Protein AF-A0A6N9U2B7-F1 (afdb_monomer)

Organism: Streptomyces halstedii (NCBI:txid1944)

Secondary structure (DSSP, 8-state):
-GGGTT-TT--HHHHHHHHTSHHHHHHHHHHHHHTT---HHHHH---S-SS--PPEE-TTS-EEPPSSEEEEEETTEEEEEESS--HHHHHHHHHTTSTT-SPPP-PPPHHHHHHHHSEEEHHHHHHHHTTPPPTTPEEEEETTEEEEE-HHHHTT-TTTSPPPPPP-

Foldseek 3Di:
DVVCPPPPPDDVVVVVDCCPDPVVVVVVVVVVVVQQDDDPVLCVWDDDDPFRQRW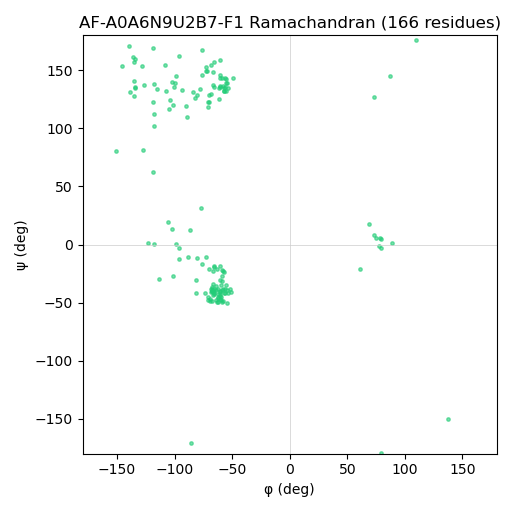DQDPVRTTGTDPPKDWDQDPVGIDIDGDDDPPVSVVVRCCVRPNPPDDDQDADDQQVVCVVPQKAFQVRCCRRHVVDHDPPWDWDADPVGIMTGDPVCLVRPCSNDPPDDDDD

Mean predicted aligned error: 6.33 Å

Nearest PDB structures (foldseek):
  6ghb-assembly2_D  TM=8.180E-01  e=8.118E-03  Geobacillus kaustophilus HTA426
  6gho-assembly1_B  TM=8.066E-01  e=1.108E-02  Geobacillus kaustophilus HTA426
  5l6m-assembly2_L-2  TM=2.138E-01  e=5.987E+00  Caulobacter vibrioides CB15

Structure (mmCIF, N/CA/C/O backbone):
data_AF-A0A6N9U2B7-F1
#
_entry.id   AF-A0A6N9U2B7-F1
#
loop_
_atom_site.group_PDB
_atom_site.id
_atom_site.type_symbol
_atom_site.label_atom_id
_atom_site.label_alt_id
_atom_site.label_comp_id
_atom_site.label_asym_id
_atom_site.label_entity_id
_atom_site.label_seq_id
_atom_site.pdbx_PDB_ins_code
_atom_site.Cartn_x
_atom_site.Cartn_y
_atom_site.Cartn_z
_atom_site.occupancy
_atom_site.B_iso_or_equiv
_atom_site.auth_seq_id
_atom_site.auth_comp_id
_atom_site.auth_asym_id
_atom_site.auth_atom_id
_atom_site.pdbx_PDB_model_num
ATOM 1 N N . LEU A 1 1 ? -8.488 11.926 -19.814 1.00 81.12 1 LEU A N 1
ATOM 2 C CA . LEU A 1 1 ? -8.029 10.537 -20.072 1.00 81.12 1 LEU A CA 1
ATOM 3 C C . LEU A 1 1 ? -6.717 10.435 -20.861 1.00 81.12 1 LEU A C 1
ATOM 5 O O . LEU A 1 1 ? -6.237 9.327 -21.038 1.00 81.12 1 LEU A O 1
ATOM 9 N N . ALA A 1 2 ? -6.094 11.540 -21.303 1.00 81.19 2 ALA A N 1
ATOM 10 C CA . ALA A 1 2 ? -4.841 11.478 -22.070 1.00 81.19 2 ALA A CA 1
ATOM 11 C C . ALA A 1 2 ? -3.713 10.717 -21.343 1.00 81.19 2 ALA A C 1
ATOM 13 O O . ALA A 1 2 ? -3.023 9.926 -21.970 1.00 81.19 2 ALA A O 1
ATOM 14 N N . ALA A 1 3 ? -3.605 10.878 -20.019 1.00 80.75 3 ALA A N 1
ATOM 15 C CA . ALA A 1 3 ? -2.625 10.175 -19.186 1.00 80.75 3 ALA A CA 1
ATOM 16 C C . ALA A 1 3 ? -2.829 8.648 -19.097 1.00 80.75 3 ALA A C 1
ATOM 18 O O . ALA A 1 3 ? -1.910 7.940 -18.715 1.00 80.75 3 ALA A O 1
ATOM 19 N N . ALA A 1 4 ? -4.018 8.141 -19.437 1.00 84.19 4 ALA A N 1
ATOM 20 C CA . ALA A 1 4 ? -4.341 6.712 -19.414 1.00 84.19 4 ALA A CA 1
ATOM 21 C C . ALA A 1 4 ? -4.177 6.044 -20.793 1.00 84.19 4 ALA A C 1
ATOM 23 O O . ALA A 1 4 ? -4.413 4.847 -20.943 1.00 84.19 4 ALA A O 1
ATOM 24 N N . ARG A 1 5 ? -3.829 6.815 -21.830 1.00 81.88 5 ARG A N 1
ATOM 25 C CA . ARG A 1 5 ? -3.706 6.299 -23.194 1.00 81.88 5 ARG A CA 1
ATOM 26 C C . ARG A 1 5 ? -2.510 5.352 -23.286 1.00 81.88 5 ARG A C 1
ATOM 28 O O . ARG A 1 5 ? -1.407 5.726 -22.913 1.00 81.88 5 ARG A O 1
ATOM 35 N N . GLY A 1 6 ? -2.735 4.163 -23.845 1.00 77.69 6 GLY A N 1
ATOM 36 C CA . GLY A 1 6 ? -1.677 3.177 -24.081 1.00 77.69 6 GLY A CA 1
ATOM 37 C C . GLY A 1 6 ? -1.249 2.394 -22.840 1.00 77.69 6 GLY A C 1
ATOM 38 O O . GLY A 1 6 ? -0.321 1.603 -22.944 1.00 77.69 6 GLY A O 1
ATOM 39 N N . VAL A 1 7 ? -1.920 2.578 -21.697 1.00 83.06 7 VAL A N 1
ATOM 40 C CA . VAL A 1 7 ? -1.682 1.769 -20.496 1.00 83.06 7 VAL A CA 1
ATOM 41 C C . VAL A 1 7 ? -2.232 0.355 -20.735 1.00 83.06 7 VAL A C 1
ATOM 43 O O . VAL A 1 7 ? -3.440 0.216 -20.958 1.00 83.06 7 VAL A O 1
ATOM 46 N N . PRO A 1 8 ? -1.390 -0.696 -20.704 1.00 79.81 8 PRO A N 1
ATOM 47 C CA . PRO A 1 8 ? -1.845 -2.066 -20.913 1.00 79.81 8 PRO A CA 1
ATOM 48 C C . PRO A 1 8 ? -2.947 -2.468 -19.923 1.00 79.81 8 PRO A C 1
ATOM 50 O O . PRO A 1 8 ? -2.870 -2.181 -18.732 1.00 79.81 8 PRO A O 1
ATOM 53 N N . GLY A 1 9 ? -3.993 -3.131 -20.423 1.00 85.69 9 GLY A N 1
ATOM 54 C CA . GLY A 1 9 ? -5.105 -3.630 -19.602 1.00 85.69 9 GLY A CA 1
ATOM 55 C C . GLY A 1 9 ? -6.133 -2.581 -19.158 1.00 85.69 9 GLY A C 1
ATOM 56 O O . GLY A 1 9 ? -7.122 -2.946 -18.523 1.00 85.69 9 GLY A O 1
ATOM 57 N N . LEU A 1 10 ? -5.952 -1.304 -19.507 1.00 91.00 10 LEU A N 1
ATOM 58 C CA . LEU A 1 10 ? -6.875 -0.226 -19.154 1.00 91.00 10 LEU A CA 1
ATOM 59 C C . LEU A 1 10 ? -7.732 0.183 -20.361 1.00 91.00 10 LEU A C 1
ATOM 61 O O . LEU A 1 10 ? -7.199 0.571 -21.397 1.00 91.00 10 LEU A O 1
ATOM 65 N N . ASP A 1 11 ? -9.060 0.141 -20.219 1.00 92.75 11 ASP A N 1
ATOM 66 C CA . ASP A 1 11 ? -10.011 0.678 -21.204 1.00 92.75 11 ASP A CA 1
ATOM 67 C C . ASP A 1 11 ? -10.288 2.161 -20.889 1.00 92.75 11 ASP A C 1
ATOM 69 O O . ASP A 1 11 ? -10.945 2.455 -19.883 1.00 92.75 11 ASP A O 1
ATOM 73 N N . PRO A 1 12 ? -9.820 3.121 -21.714 1.00 90.44 12 PRO A N 1
ATOM 74 C CA . PRO A 1 12 ? -9.997 4.539 -21.421 1.00 90.44 12 PRO A CA 1
ATOM 75 C C . PRO A 1 12 ? -11.459 4.988 -21.466 1.00 90.44 12 PRO A C 1
ATOM 77 O O . PRO A 1 12 ? -11.838 5.871 -20.698 1.00 90.44 12 PRO A O 1
ATOM 80 N N . ALA A 1 13 ? -12.277 4.412 -22.352 1.00 90.62 13 ALA A N 1
ATOM 81 C CA . ALA A 1 13 ? -13.682 4.788 -22.476 1.00 90.62 13 ALA A CA 1
ATOM 82 C C . ALA A 1 13 ? -14.451 4.340 -21.233 1.00 90.62 13 ALA A C 1
ATOM 84 O O . ALA A 1 13 ? -15.151 5.147 -20.613 1.00 90.62 13 ALA A O 1
ATOM 85 N N . ARG A 1 14 ? -14.235 3.089 -20.814 1.00 94.06 14 ARG A N 1
ATOM 86 C CA . ARG A 1 14 ? -14.798 2.568 -19.569 1.00 94.06 14 ARG A CA 1
ATOM 87 C C . ARG A 1 14 ? -14.292 3.332 -18.352 1.00 94.06 14 ARG A C 1
ATOM 89 O O . ARG A 1 14 ? -15.102 3.731 -17.528 1.00 94.06 14 ARG A O 1
ATOM 96 N N . LEU A 1 15 ? -12.990 3.612 -18.263 1.00 94.50 15 LEU A N 1
ATOM 97 C CA . LEU A 1 15 ? -12.426 4.409 -17.171 1.00 94.50 15 LEU A CA 1
ATOM 98 C C . LEU A 1 15 ? -13.099 5.783 -17.069 1.00 94.50 15 LEU A C 1
ATOM 100 O O . LEU A 1 15 ? -13.390 6.245 -15.970 1.00 94.50 15 LEU A O 1
ATOM 104 N N . GLY A 1 16 ? -13.350 6.437 -18.207 1.00 92.94 16 GLY A N 1
ATOM 105 C CA . GLY A 1 16 ? -14.065 7.711 -18.256 1.00 92.94 16 GLY A CA 1
ATOM 106 C C . GLY A 1 16 ? -15.496 7.616 -17.742 1.00 92.94 16 GLY A C 1
ATOM 107 O O . GLY A 1 16 ? -15.911 8.459 -16.948 1.00 92.94 16 GLY A O 1
ATOM 108 N N . ALA A 1 17 ? -16.230 6.593 -18.180 1.00 94.81 17 ALA A N 1
ATOM 109 C CA . ALA A 1 17 ? -17.600 6.350 -17.741 1.00 94.81 17 ALA A CA 1
ATOM 110 C C . ALA A 1 17 ? -17.663 6.027 -16.239 1.00 94.81 17 ALA A C 1
ATOM 112 O O . ALA A 1 17 ? -18.441 6.638 -15.505 1.00 94.81 17 ALA A O 1
ATOM 113 N N . ASP A 1 18 ? -16.796 5.126 -15.774 1.00 96.12 18 ASP A N 1
ATOM 114 C CA . ASP A 1 18 ? -16.748 4.676 -14.385 1.00 96.12 18 ASP A CA 1
ATOM 115 C C . ASP A 1 18 ? -16.331 5.824 -13.453 1.00 96.12 18 ASP A C 1
ATOM 117 O O . ASP A 1 18 ? -16.962 6.026 -12.419 1.00 96.12 18 ASP A O 1
ATOM 121 N N . ALA A 1 19 ? -15.352 6.655 -13.836 1.00 94.50 19 ALA A N 1
ATOM 122 C CA . ALA A 1 19 ? -14.862 7.765 -13.009 1.00 94.50 19 ALA A CA 1
ATOM 123 C C . ALA A 1 19 ? -15.943 8.796 -12.636 1.00 94.50 19 ALA A C 1
ATOM 125 O O . ALA A 1 19 ? -15.868 9.403 -11.567 1.00 94.50 19 ALA A O 1
ATOM 126 N N . ALA A 1 20 ? -16.936 9.001 -13.505 1.00 93.00 20 ALA A N 1
ATOM 127 C CA . ALA A 1 20 ? -18.069 9.894 -13.259 1.00 93.00 20 ALA A CA 1
ATOM 128 C C . ALA A 1 20 ? -19.332 9.152 -12.788 1.00 93.00 20 ALA A C 1
ATOM 130 O O . ALA A 1 20 ? -20.373 9.779 -12.577 1.00 93.00 20 ALA A O 1
ATOM 131 N N . SER A 1 21 ? -19.265 7.827 -12.643 1.00 97.88 21 SER A N 1
ATOM 132 C CA . SER A 1 21 ? -20.424 7.014 -12.302 1.00 97.88 21 SER A CA 1
ATOM 133 C C . SER A 1 21 ? -20.933 7.320 -10.886 1.00 97.88 21 SER A C 1
ATOM 135 O O . SER A 1 21 ? -20.137 7.619 -9.986 1.00 97.88 21 SER A O 1
ATOM 137 N N . PRO A 1 22 ? -22.251 7.193 -10.637 1.00 98.25 22 PRO A N 1
ATOM 138 C CA . PRO A 1 22 ? -22.804 7.341 -9.294 1.00 98.25 22 PRO A CA 1
ATOM 139 C C . PRO A 1 22 ? -22.114 6.437 -8.264 1.00 98.25 22 PRO A 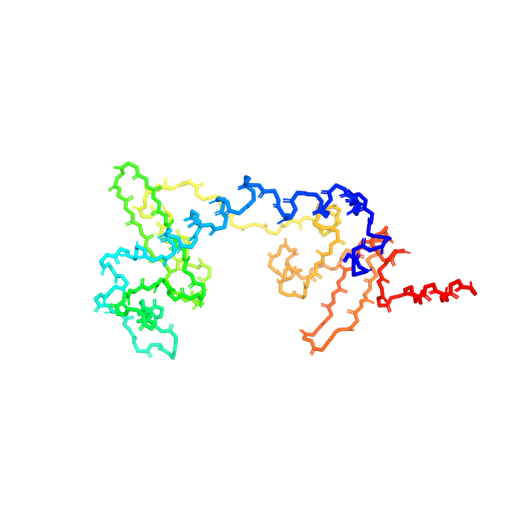C 1
ATOM 141 O O . PRO A 1 22 ? -21.764 6.909 -7.188 1.00 98.25 22 PRO A O 1
ATOM 144 N N . GLY A 1 23 ? -21.825 5.180 -8.625 1.00 97.94 23 GLY A N 1
ATOM 145 C CA . GLY A 1 23 ? -21.168 4.219 -7.734 1.00 97.94 23 GLY A CA 1
ATOM 146 C C . GLY A 1 23 ? -19.761 4.647 -7.311 1.00 97.94 23 GLY A C 1
ATOM 147 O O . GLY A 1 23 ? -19.425 4.568 -6.131 1.00 97.94 23 GLY A O 1
ATOM 148 N N . THR A 1 24 ? -18.952 5.171 -8.236 1.00 98.12 24 THR A N 1
ATOM 149 C CA . THR A 1 24 ? -17.623 5.709 -7.904 1.00 98.12 24 THR A CA 1
ATOM 150 C C . THR A 1 24 ? -17.724 6.945 -7.016 1.00 98.12 24 THR A C 1
ATOM 152 O O . THR A 1 24 ? -16.987 7.059 -6.036 1.00 98.12 24 THR A O 1
ATOM 155 N N . LEU A 1 25 ? -18.657 7.856 -7.305 1.00 98.06 25 LEU A N 1
ATOM 156 C CA . LEU A 1 25 ? -18.873 9.044 -6.475 1.00 98.06 25 LEU A CA 1
ATOM 157 C C . LEU A 1 25 ? -19.344 8.679 -5.062 1.00 98.06 25 LEU A C 1
ATOM 159 O O . LEU A 1 25 ? -18.897 9.290 -4.090 1.00 98.06 25 LEU A O 1
ATOM 163 N N . ASP A 1 26 ? -20.209 7.677 -4.934 1.00 98.44 26 ASP A N 1
ATOM 164 C CA . ASP A 1 26 ? -20.675 7.168 -3.645 1.00 98.44 26 ASP A CA 1
ATOM 165 C C . ASP A 1 26 ? -19.554 6.475 -2.867 1.00 98.44 26 ASP A C 1
ATOM 167 O O . ASP A 1 26 ? -19.409 6.734 -1.672 1.00 98.44 26 ASP A O 1
ATOM 171 N N . GLY A 1 27 ? -18.695 5.703 -3.539 1.00 98.38 27 GLY A N 1
ATOM 172 C CA . GLY A 1 27 ? -17.481 5.138 -2.942 1.00 98.38 27 GLY A CA 1
ATOM 173 C C . GLY A 1 27 ? -16.555 6.221 -2.382 1.00 98.38 27 GLY A C 1
ATOM 174 O O . GLY A 1 27 ? -16.193 6.187 -1.208 1.00 98.38 27 GLY A O 1
ATOM 175 N N . VAL A 1 28 ? -16.271 7.267 -3.165 1.00 98.19 28 VAL A N 1
ATOM 176 C CA . VAL A 1 28 ? -15.457 8.408 -2.705 1.00 98.19 28 VAL A CA 1
ATOM 177 C C . VAL A 1 28 ? -16.100 9.113 -1.505 1.00 98.19 28 VAL A C 1
ATOM 179 O O . VAL A 1 28 ? -15.405 9.517 -0.570 1.00 98.19 28 VAL A O 1
ATOM 182 N N . ARG A 1 29 ? -17.430 9.275 -1.494 1.00 97.94 29 ARG A N 1
ATOM 183 C CA . ARG A 1 29 ? -18.154 9.854 -0.348 1.00 97.94 29 ARG A CA 1
ATOM 184 C C . ARG A 1 29 ? -18.064 8.958 0.887 1.00 97.94 29 ARG A C 1
ATOM 186 O O . ARG A 1 29 ? -17.888 9.490 1.985 1.00 97.94 29 ARG A O 1
ATOM 193 N N . ALA A 1 30 ? -18.160 7.641 0.719 1.00 98.38 30 ALA A N 1
ATOM 194 C CA . ALA A 1 30 ? -18.034 6.669 1.798 1.00 98.38 30 ALA A CA 1
ATOM 195 C C . ALA A 1 30 ? -16.630 6.707 2.421 1.00 98.38 30 ALA A C 1
ATOM 197 O O . ALA A 1 30 ? -16.523 6.907 3.634 1.00 98.38 30 ALA A O 1
ATOM 198 N N . ASP A 1 31 ? -15.576 6.670 1.602 1.00 97.38 31 ASP A N 1
ATOM 199 C CA . ASP A 1 31 ? -14.181 6.799 2.046 1.00 97.38 31 ASP A CA 1
ATOM 200 C C . ASP A 1 31 ? -13.950 8.135 2.761 1.00 97.38 31 ASP A C 1
ATOM 202 O O . ASP A 1 31 ? -13.369 8.204 3.849 1.00 97.38 31 ASP A O 1
ATOM 206 N N . ARG A 1 32 ? -14.471 9.230 2.185 1.00 96.06 32 ARG A N 1
ATOM 207 C CA . ARG A 1 32 ? -14.412 10.574 2.780 1.00 96.06 32 ARG A CA 1
ATOM 208 C C . ARG A 1 32 ? -15.042 10.594 4.172 1.00 96.06 32 ARG A C 1
ATOM 210 O O . ARG A 1 32 ? -14.521 11.290 5.054 1.00 96.06 32 ARG A O 1
ATOM 217 N N . ALA A 1 33 ? -16.172 9.910 4.338 1.00 96.69 33 ALA A N 1
ATOM 218 C CA . ALA A 1 33 ? -16.915 9.840 5.586 1.00 96.69 33 ALA A CA 1
ATOM 219 C C . ALA A 1 33 ? -16.210 8.941 6.612 1.00 96.69 33 ALA A C 1
ATOM 221 O O . ALA A 1 33 ? -16.117 9.331 7.773 1.00 96.69 33 ALA A O 1
ATOM 222 N N . GLU A 1 34 ? -15.665 7.790 6.206 1.00 95.75 34 GLU A N 1
ATOM 223 C CA . GLU A 1 34 ? -14.860 6.928 7.082 1.00 95.75 34 GLU A CA 1
ATOM 224 C C . GLU A 1 34 ? -13.611 7.650 7.592 1.00 95.75 34 GLU A C 1
ATOM 226 O O . GLU A 1 34 ? -13.377 7.701 8.801 1.00 95.75 34 GLU A O 1
ATOM 231 N N . ALA A 1 35 ? -12.873 8.321 6.704 1.00 95.81 35 ALA A N 1
ATOM 232 C CA . ALA A 1 35 ? -11.678 9.074 7.074 1.00 95.81 35 ALA A CA 1
ATOM 233 C C . ALA A 1 35 ? -11.951 10.219 8.074 1.00 95.81 35 ALA A C 1
ATOM 235 O O . ALA A 1 35 ? -11.015 10.704 8.712 1.00 95.81 35 ALA A O 1
ATOM 236 N N . ARG A 1 36 ? -13.216 10.653 8.210 1.00 96.00 36 ARG A N 1
ATOM 237 C CA . ARG A 1 36 ? -13.705 11.708 9.121 1.00 96.00 36 ARG A CA 1
ATOM 238 C C . ARG A 1 36 ? -14.406 11.177 10.374 1.00 96.00 36 ARG A C 1
ATOM 240 O O . ARG A 1 36 ? -15.048 11.937 11.093 1.00 96.00 36 ARG A O 1
ATOM 247 N N . ARG A 1 37 ? -14.271 9.882 10.660 1.00 94.75 37 ARG A N 1
ATOM 248 C CA . ARG A 1 37 ? -14.710 9.269 11.921 1.00 94.75 37 ARG A CA 1
ATOM 249 C C . ARG A 1 37 ? -13.518 8.660 12.668 1.00 94.75 37 ARG A C 1
ATOM 251 O O . ARG A 1 37 ? -13.473 7.442 12.838 1.00 94.75 37 ARG A O 1
ATOM 258 N N . PRO A 1 38 ? -12.524 9.476 13.075 1.00 94.69 38 PRO A N 1
ATOM 259 C CA . PRO A 1 38 ? -11.386 8.972 13.828 1.00 94.69 38 PRO A CA 1
ATOM 260 C C . PRO A 1 38 ? -11.823 8.335 15.151 1.00 94.69 38 PRO A C 1
ATOM 262 O O . PRO A 1 38 ? -12.647 8.893 15.873 1.00 94.69 38 PRO A O 1
ATOM 265 N N . VAL A 1 39 ? -11.240 7.181 15.486 1.00 93.75 39 VAL A N 1
ATOM 266 C CA . VAL A 1 39 ? -11.402 6.567 16.815 1.00 93.75 39 VAL A CA 1
ATOM 267 C C . VAL A 1 39 ? -10.762 7.435 17.904 1.00 93.75 39 VAL A C 1
ATOM 269 O O . VAL A 1 39 ? -9.846 8.217 17.638 1.00 93.75 39 VAL A O 1
ATOM 272 N N . ALA A 1 40 ? -11.219 7.274 19.147 1.00 90.75 40 ALA A N 1
ATOM 273 C CA . ALA A 1 40 ? -10.774 8.086 20.279 1.00 90.75 40 ALA A CA 1
ATOM 274 C C . ALA A 1 40 ? -9.246 8.069 20.489 1.00 90.75 40 ALA A C 1
ATOM 276 O O . ALA A 1 40 ? -8.667 9.105 20.820 1.00 90.75 40 ALA A O 1
ATOM 277 N N . ASP A 1 41 ? -8.580 6.940 20.216 1.00 88.62 41 ASP A N 1
ATOM 278 C CA . ASP A 1 41 ? -7.130 6.765 20.380 1.00 88.62 41 ASP A CA 1
ATOM 279 C C . ASP A 1 41 ? -6.306 7.831 19.639 1.00 88.62 41 ASP A C 1
ATOM 281 O O . ASP A 1 41 ? -5.313 8.339 20.160 1.00 88.62 41 ASP A O 1
ATOM 285 N N . VAL A 1 42 ? -6.731 8.219 18.431 1.00 88.12 42 VAL A N 1
ATOM 286 C CA . VAL A 1 42 ? -6.012 9.216 17.615 1.00 88.12 42 VAL A CA 1
ATOM 287 C C . VAL A 1 42 ? -6.437 10.655 17.899 1.00 88.12 42 VAL A C 1
ATOM 289 O O . VAL A 1 42 ? -5.775 11.583 17.428 1.00 88.12 42 VAL A O 1
ATOM 292 N N . LEU A 1 43 ? -7.520 10.859 18.655 1.00 85.38 43 LEU A N 1
ATOM 293 C CA . LEU A 1 43 ? -7.954 12.178 19.124 1.00 85.38 43 LEU A CA 1
ATOM 294 C C . LEU A 1 43 ? -7.167 12.597 20.372 1.00 85.38 43 LEU A C 1
ATOM 296 O O . LEU A 1 43 ? -6.730 13.747 20.457 1.00 85.38 43 LEU A O 1
ATOM 300 N N . ALA A 1 44 ? -6.945 11.650 21.291 1.00 73.50 44 ALA A N 1
ATOM 301 C CA . ALA A 1 44 ? -6.289 11.872 22.581 1.00 73.50 44 ALA A CA 1
ATOM 302 C C . ALA A 1 44 ? -4.780 12.173 22.475 1.00 73.50 44 ALA A C 1
ATOM 304 O O . ALA A 1 44 ? -4.228 12.815 23.361 1.00 73.50 44 ALA A O 1
ATOM 305 N N . GLY A 1 45 ? -4.139 11.789 21.362 1.00 61.62 45 GLY A N 1
ATOM 306 C CA . GLY A 1 45 ? -2.746 12.104 21.031 1.00 61.62 45 GLY A CA 1
ATOM 307 C C . GLY A 1 45 ? -1.716 11.319 21.853 1.00 61.62 45 GLY A C 1
ATOM 308 O O . GLY A 1 45 ? -1.721 11.350 23.077 1.00 61.62 45 GLY A O 1
ATOM 309 N N . GLN A 1 46 ? -0.773 10.654 21.179 1.00 56.00 46 GLN A N 1
ATOM 310 C CA . GLN A 1 46 ? 0.413 10.094 21.830 1.00 56.00 46 GLN A CA 1
ATOM 311 C C . GLN A 1 46 ? 1.696 10.403 21.041 1.00 56.00 46 GLN A C 1
ATOM 313 O O . GLN A 1 46 ? 1.767 10.194 19.832 1.00 56.00 46 GLN A O 1
ATOM 318 N N . SER A 1 47 ? 2.716 10.799 21.810 1.00 54.62 47 SER A N 1
ATOM 319 C CA . SER A 1 47 ? 4.162 10.788 21.527 1.00 54.62 47 SER A CA 1
ATOM 320 C C . SER A 1 47 ? 4.817 11.981 20.804 1.00 54.62 47 SER A C 1
ATOM 322 O O . SER A 1 47 ? 4.256 12.611 19.911 1.00 54.62 47 SER A O 1
ATOM 324 N N . GLY A 1 48 ? 6.064 12.258 21.215 1.00 56.31 48 GLY A N 1
ATOM 325 C CA . GLY A 1 48 ? 6.957 13.323 20.734 1.00 56.31 48 GLY A CA 1
ATOM 326 C C . GLY A 1 48 ? 7.639 13.048 19.387 1.00 56.31 48 GLY A C 1
ATOM 327 O O . GLY A 1 48 ? 8.767 13.482 19.171 1.00 56.31 48 GLY A O 1
ATOM 328 N N . SER A 1 49 ? 6.988 12.309 18.485 1.00 58.94 49 SER A N 1
ATOM 329 C CA . SER A 1 49 ? 7.441 12.162 17.095 1.00 58.94 49 SER A CA 1
ATOM 330 C C . SER A 1 49 ? 7.106 13.428 16.287 1.00 58.94 49 SER A C 1
ATOM 332 O O . SER A 1 49 ? 6.031 13.993 16.495 1.00 58.94 49 SER A O 1
ATOM 334 N N . PRO A 1 50 ? 7.933 13.847 15.303 1.00 56.69 50 PRO A N 1
ATOM 335 C CA . PRO A 1 50 ? 7.597 14.959 14.400 1.00 56.69 50 PRO A CA 1
ATOM 336 C C . PRO A 1 50 ? 6.294 14.724 13.613 1.00 56.69 50 PRO A C 1
ATOM 338 O O . PRO A 1 50 ? 5.630 15.671 13.186 1.00 56.69 50 PRO A O 1
ATOM 341 N N . HIS A 1 51 ? 5.878 13.462 13.467 1.00 64.38 51 HIS A N 1
ATOM 342 C CA . HIS A 1 51 ? 4.600 13.074 12.878 1.00 64.38 51 HIS A CA 1
ATOM 343 C C . HIS A 1 51 ? 3.861 12.125 13.837 1.00 64.38 51 HIS A C 1
ATOM 345 O O . HIS A 1 51 ? 3.897 10.898 13.672 1.00 64.38 51 HIS A O 1
ATOM 351 N N . PRO A 1 52 ? 3.177 12.673 14.860 1.00 70.56 52 PRO A N 1
ATOM 352 C CA . PRO A 1 52 ? 2.563 11.875 15.923 1.00 70.56 52 PRO A CA 1
ATOM 353 C C . PRO A 1 52 ? 1.318 11.114 15.446 1.00 70.56 52 PRO A C 1
ATOM 355 O O . PRO A 1 52 ? 0.808 10.257 16.153 1.00 70.56 52 PRO A O 1
ATOM 358 N N . GLY A 1 53 ? 0.819 11.413 14.241 1.00 80.06 53 GLY A N 1
ATOM 359 C CA . GLY A 1 53 ? -0.348 10.739 13.673 1.00 80.06 53 GLY A CA 1
ATOM 360 C C . GLY A 1 53 ? -1.682 11.144 14.314 1.00 80.06 53 GLY A C 1
ATOM 361 O O . GLY A 1 53 ? -2.709 10.554 13.994 1.00 80.06 53 GLY A O 1
ATOM 362 N N . ARG A 1 54 ? -1.695 12.171 15.181 1.00 87.12 54 ARG A N 1
ATOM 363 C CA . ARG A 1 54 ? -2.926 12.731 15.761 1.00 87.12 54 ARG A CA 1
ATOM 364 C C . ARG A 1 54 ? -3.890 13.155 14.655 1.00 87.12 54 ARG A C 1
ATOM 366 O O . ARG A 1 54 ? -3.462 13.750 13.659 1.00 87.12 54 ARG A O 1
ATOM 373 N N . ALA A 1 55 ? -5.175 12.881 14.868 1.00 90.56 55 ALA A N 1
ATOM 374 C CA . ALA A 1 55 ? -6.241 13.347 13.998 1.00 90.56 55 ALA A CA 1
ATOM 375 C C . ALA A 1 55 ? -6.106 14.855 13.724 1.00 90.56 55 ALA A C 1
ATOM 377 O O . ALA A 1 55 ? -5.678 15.634 14.578 1.00 90.56 55 ALA A O 1
ATOM 378 N N . LYS A 1 56 ? -6.433 15.250 12.498 1.00 90.19 56 LYS A N 1
ATOM 379 C CA . LYS A 1 56 ? -6.343 16.625 12.016 1.00 90.19 56 LYS A CA 1
ATOM 380 C C . LYS A 1 56 ? -7.720 17.258 12.048 1.00 90.19 56 LYS A C 1
ATOM 382 O O . LYS A 1 56 ? -8.673 16.636 11.581 1.00 90.19 56 LYS A O 1
ATOM 387 N N . GLU A 1 57 ? -7.798 18.487 12.536 1.00 92.19 57 GLU A N 1
ATOM 388 C CA . GLU A 1 57 ? -8.997 19.307 12.393 1.00 92.19 57 GLU A CA 1
ATOM 389 C C . GLU A 1 57 ? -9.301 19.545 10.910 1.00 92.19 57 GLU A C 1
ATOM 391 O O . GLU A 1 57 ? -8.401 19.612 10.059 1.00 92.19 57 GLU A O 1
ATOM 396 N N . THR A 1 58 ? -10.585 19.618 10.589 1.00 91.62 58 THR A N 1
ATOM 397 C CA . THR A 1 58 ? -11.076 19.939 9.251 1.00 91.62 58 THR A CA 1
ATOM 398 C C . THR A 1 58 ? -11.681 21.347 9.230 1.00 91.62 58 THR A C 1
ATOM 400 O O . THR A 1 58 ? -12.121 21.833 10.269 1.00 91.62 58 THR A O 1
ATOM 403 N N . PRO A 1 59 ? -11.722 22.032 8.067 1.00 91.25 59 PRO A N 1
ATOM 404 C CA . PRO A 1 59 ? -12.238 23.406 7.986 1.00 91.25 59 PRO A CA 1
ATOM 405 C C . PRO A 1 59 ? -13.691 23.586 8.458 1.00 91.25 59 PRO A C 1
ATOM 407 O O . PRO A 1 59 ? -14.087 24.684 8.822 1.00 91.25 59 PRO A O 1
ATOM 410 N N . ASP A 1 60 ? -14.481 22.513 8.452 1.00 91.62 60 ASP A N 1
ATOM 411 C CA . ASP A 1 60 ? -15.865 22.434 8.933 1.00 91.62 60 ASP A CA 1
ATOM 412 C C . ASP A 1 60 ? -15.974 22.121 10.443 1.00 91.62 60 ASP A C 1
ATOM 414 O O . ASP A 1 60 ? -17.054 21.793 10.926 1.00 91.62 60 ASP A O 1
ATOM 418 N N . GLY A 1 61 ? -14.871 22.202 11.198 1.00 91.19 61 GLY A N 1
ATOM 419 C CA . GLY A 1 61 ? -14.837 21.976 12.652 1.00 91.19 61 GLY A CA 1
ATOM 420 C C . GLY A 1 61 ? -14.830 20.500 13.071 1.00 91.19 61 GLY A C 1
ATOM 421 O O . GLY A 1 61 ? -14.896 20.187 14.259 1.00 91.19 61 GLY A O 1
ATOM 422 N N . GLY A 1 62 ? -14.756 19.581 12.106 1.00 93.50 62 GLY A N 1
ATOM 423 C CA . GLY A 1 62 ? -14.634 18.145 12.339 1.00 93.50 62 GLY A CA 1
ATOM 424 C C . GLY A 1 62 ? -13.189 17.680 12.537 1.00 93.50 62 GLY A C 1
ATOM 425 O O . GLY A 1 62 ? -12.250 18.469 12.643 1.00 93.50 62 GLY A O 1
ATOM 42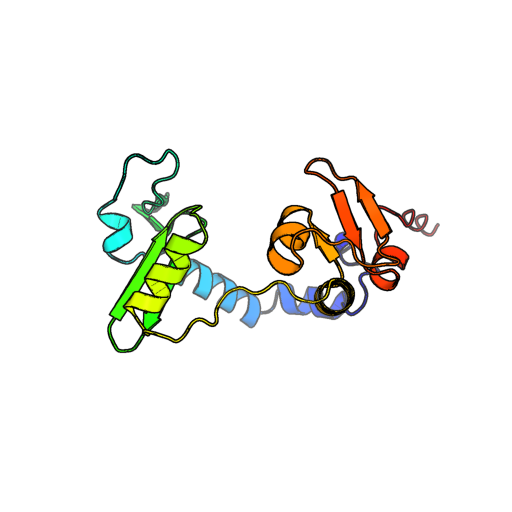6 N N . HIS A 1 63 ? -13.007 16.360 12.556 1.00 94.56 63 HIS A N 1
ATOM 427 C CA . HIS A 1 63 ? -11.692 15.725 12.587 1.00 94.56 63 HIS A CA 1
ATOM 428 C C . HIS A 1 63 ? -11.568 14.675 11.487 1.00 94.56 63 HIS A C 1
ATOM 430 O O . HIS A 1 63 ? -12.547 14.056 11.074 1.00 94.56 63 HIS A O 1
ATOM 436 N N . ARG A 1 64 ? -10.339 14.425 11.043 1.00 94.69 64 ARG A N 1
ATOM 437 C CA . ARG A 1 64 ? -9.988 13.316 10.152 1.00 94.69 64 ARG A CA 1
ATOM 438 C C . ARG A 1 64 ? -8.727 12.607 10.615 1.00 94.69 64 ARG A C 1
ATOM 440 O O . ARG A 1 64 ? -7.885 13.219 11.269 1.00 94.69 64 ARG A O 1
ATOM 447 N N . TYR A 1 65 ? -8.549 11.350 10.226 1.00 93.88 65 TYR A N 1
ATOM 448 C CA . TYR A 1 65 ? -7.266 10.671 10.413 1.00 93.88 65 TYR A CA 1
ATOM 449 C C . TYR A 1 65 ? -6.117 11.459 9.758 1.00 93.88 65 TYR A C 1
ATOM 451 O O . TYR A 1 65 ? -6.269 12.029 8.671 1.00 93.88 65 TYR A O 1
ATOM 459 N N . ALA A 1 66 ? -4.952 11.481 10.409 1.00 91.31 66 ALA A N 1
ATOM 460 C CA . ALA A 1 66 ? -3.715 11.875 9.743 1.00 91.31 66 ALA A CA 1
ATOM 461 C C . ALA A 1 66 ? -3.272 10.767 8.778 1.00 91.31 66 ALA A C 1
ATOM 463 O O . ALA A 1 66 ? -3.522 9.591 9.025 1.00 91.31 66 ALA A O 1
ATOM 464 N N . LEU A 1 67 ? -2.604 11.125 7.683 1.00 89.19 67 LEU A N 1
ATOM 465 C CA . LEU A 1 67 ? -2.102 10.145 6.722 1.00 89.19 67 LEU A CA 1
ATOM 466 C C . LEU A 1 67 ? -0.590 9.919 6.908 1.00 89.19 67 LEU A C 1
ATOM 468 O O . LEU A 1 67 ? 0.131 10.900 7.112 1.00 89.19 67 LEU A O 1
ATOM 472 N N . PRO A 1 68 ? -0.103 8.669 6.797 1.00 91.44 68 PRO A N 1
ATOM 473 C CA . PRO A 1 68 ? -0.887 7.429 6.789 1.00 91.44 68 PRO A CA 1
ATOM 474 C C . PRO A 1 68 ? -1.430 7.096 8.195 1.00 91.44 68 PRO A C 1
ATOM 476 O O . PRO A 1 68 ? -0.822 7.469 9.194 1.00 91.44 68 PRO A O 1
ATOM 479 N N . THR A 1 69 ? -2.556 6.382 8.284 1.00 92.81 69 THR A N 1
ATOM 480 C CA . THR A 1 69 ? -3.029 5.723 9.519 1.00 92.81 69 THR A CA 1
ATOM 481 C C . THR A 1 69 ? -3.579 4.350 9.162 1.00 92.81 69 THR A C 1
ATOM 483 O O . THR A 1 69 ? -4.386 4.244 8.242 1.00 92.81 69 THR A O 1
ATOM 486 N N . LEU A 1 70 ? -3.165 3.317 9.896 1.00 95.25 70 LEU A N 1
ATOM 487 C CA . LEU A 1 70 ? -3.716 1.967 9.794 1.00 95.25 70 LEU A CA 1
ATOM 488 C C . LEU A 1 70 ? -4.578 1.669 11.025 1.00 95.25 70 LEU A C 1
ATOM 490 O O . LEU A 1 70 ? -4.146 1.890 12.157 1.00 95.25 70 LEU A O 1
ATOM 494 N N . LEU A 1 71 ? -5.786 1.154 10.794 1.00 95.31 71 LEU A N 1
ATOM 495 C CA . LEU A 1 71 ? -6.722 0.708 11.825 1.00 95.31 71 LEU A CA 1
ATOM 496 C C . LEU A 1 71 ? -6.981 -0.789 11.647 1.00 95.31 71 LEU A C 1
ATOM 498 O O . LEU A 1 71 ? -7.615 -1.208 10.682 1.00 95.31 71 LEU A O 1
ATOM 502 N N . PHE A 1 72 ? -6.511 -1.584 12.599 1.00 96.19 72 PHE A N 1
ATOM 503 C CA . PHE A 1 72 ? -6.753 -3.020 12.659 1.00 96.19 72 PHE A CA 1
ATOM 504 C C . PHE A 1 72 ? -7.977 -3.279 13.531 1.00 96.19 72 PHE A C 1
ATOM 506 O O . PHE A 1 72 ? -8.074 -2.720 14.622 1.00 96.19 72 PHE A O 1
ATOM 513 N N . ARG A 1 73 ? -8.908 -4.114 13.063 1.00 95.56 73 ARG A N 1
ATOM 514 C CA . ARG A 1 73 ? -10.127 -4.492 13.791 1.00 95.56 73 ARG A CA 1
ATOM 515 C C . ARG A 1 73 ? -10.229 -6.014 13.865 1.00 95.56 73 ARG A C 1
ATOM 517 O O . ARG A 1 73 ? -9.999 -6.694 12.870 1.00 95.56 73 ARG A O 1
ATOM 524 N N . SER A 1 74 ? -10.606 -6.529 15.026 1.00 94.94 74 SER A N 1
ATOM 525 C CA . SER A 1 74 ? -10.988 -7.922 15.257 1.00 94.94 74 SER A CA 1
ATOM 526 C C . SER A 1 74 ? -12.193 -7.965 16.209 1.00 94.94 74 SER A C 1
ATOM 528 O O . SER A 1 74 ? -12.551 -6.935 16.787 1.00 94.94 74 SER A O 1
ATOM 530 N N . PRO A 1 75 ? -12.833 -9.127 16.426 1.00 94.31 75 PRO A N 1
ATOM 531 C CA . PRO A 1 75 ? -13.882 -9.248 17.440 1.00 94.31 75 PRO A CA 1
ATOM 532 C C . PRO A 1 75 ? -13.429 -8.859 18.859 1.00 94.31 75 PRO A C 1
ATOM 534 O O . PRO A 1 75 ? -14.261 -8.484 19.677 1.00 94.31 75 PRO A O 1
ATOM 537 N N . ALA A 1 76 ? -12.122 -8.918 19.149 1.00 90.12 76 ALA A N 1
ATOM 538 C CA . ALA A 1 76 ? -11.555 -8.529 20.441 1.00 90.12 76 ALA A CA 1
ATOM 539 C C . ALA A 1 76 ? -11.375 -7.005 20.604 1.00 90.12 76 ALA A C 1
ATOM 541 O O . ALA A 1 76 ? -11.097 -6.541 21.708 1.00 90.12 76 ALA A O 1
ATOM 542 N N . GLY A 1 77 ? -11.515 -6.221 19.528 1.00 94.75 77 GLY A N 1
ATOM 543 C CA . GLY A 1 77 ? -11.384 -4.765 19.550 1.00 94.75 77 GLY A CA 1
ATOM 544 C C . GLY A 1 77 ? -10.589 -4.218 18.367 1.00 94.75 77 GLY A C 1
ATOM 545 O O . GLY A 1 77 ? -10.587 -4.784 17.273 1.00 94.75 77 GLY A O 1
ATOM 546 N N . HIS A 1 78 ? -9.906 -3.090 18.570 1.00 95.94 78 HIS A N 1
ATOM 547 C CA . HIS A 1 78 ? -9.102 -2.457 17.527 1.00 95.94 78 HIS A CA 1
ATOM 548 C C . HIS A 1 78 ? -7.742 -1.969 18.023 1.00 95.94 78 HIS A C 1
ATOM 550 O O . HIS A 1 78 ? -7.515 -1.767 19.214 1.00 95.94 78 HIS A O 1
ATOM 556 N N . ARG A 1 79 ? -6.831 -1.751 17.073 1.00 95.44 79 ARG A N 1
ATOM 557 C CA . ARG A 1 79 ? -5.531 -1.106 17.277 1.00 95.44 79 ARG A CA 1
ATOM 558 C C . ARG A 1 79 ? -5.287 -0.104 16.166 1.00 95.44 79 ARG A C 1
ATOM 560 O O . ARG A 1 79 ? -5.600 -0.373 15.009 1.00 95.44 79 ARG A O 1
ATOM 567 N N . VAL A 1 80 ? -4.705 1.037 16.517 1.00 94.06 80 VAL A N 1
ATOM 568 C CA . VAL A 1 80 ? -4.324 2.063 15.547 1.00 94.06 80 VAL A CA 1
ATOM 569 C C . VAL A 1 80 ? -2.820 2.227 15.515 1.00 94.06 80 VAL A C 1
ATOM 571 O O . VAL A 1 80 ? -2.185 2.376 16.556 1.00 94.06 80 VAL A O 1
ATOM 574 N N . VAL A 1 81 ? -2.269 2.276 14.307 1.00 93.44 81 VAL A N 1
ATOM 575 C CA . VAL A 1 81 ? -0.896 2.704 14.055 1.00 93.44 81 VAL A CA 1
ATOM 576 C C . VAL A 1 81 ? -0.956 3.938 13.168 1.00 93.44 81 VAL A C 1
ATOM 578 O O . VAL A 1 81 ? -1.223 3.853 11.969 1.00 93.44 81 VAL A O 1
ATOM 581 N N . ALA A 1 82 ? -0.766 5.104 13.782 1.00 90.12 82 ALA A N 1
ATOM 582 C CA . ALA A 1 82 ? -0.853 6.386 13.101 1.00 90.12 82 ALA A CA 1
ATOM 583 C C . ALA A 1 82 ? 0.535 6.927 12.736 1.00 90.12 82 ALA A C 1
ATOM 585 O O . ALA A 1 82 ? 1.474 6.887 13.537 1.00 90.12 82 ALA A O 1
ATOM 586 N N . GLY A 1 83 ? 0.636 7.488 11.535 1.00 86.62 83 GLY A N 1
ATOM 587 C CA . GLY A 1 83 ? 1.869 7.991 10.951 1.00 86.62 83 GLY A CA 1
ATOM 588 C C . GLY A 1 83 ? 2.760 6.901 10.356 1.00 86.62 83 GLY A C 1
ATOM 589 O O . GLY A 1 83 ? 2.450 5.708 10.364 1.00 86.62 83 GLY A O 1
ATOM 590 N N . TRP A 1 84 ? 3.900 7.348 9.835 1.00 87.25 84 TRP A N 1
ATOM 591 C CA . TRP A 1 84 ? 4.979 6.469 9.401 1.00 87.25 84 TRP A CA 1
ATOM 592 C C . TRP A 1 84 ? 5.650 5.848 10.623 1.00 87.25 84 TRP A C 1
ATOM 594 O O . TRP A 1 84 ? 6.107 6.565 11.524 1.00 87.25 84 TRP A O 1
ATOM 604 N N . ARG A 1 85 ? 5.672 4.517 10.673 1.00 88.75 85 ARG A N 1
ATOM 605 C CA . ARG A 1 85 ? 6.272 3.734 11.755 1.00 88.75 85 ARG A CA 1
ATOM 606 C C . ARG A 1 85 ? 7.127 2.598 11.179 1.00 88.75 85 ARG A C 1
ATOM 608 O O . ARG A 1 85 ? 6.942 2.240 10.018 1.00 88.75 85 ARG A O 1
ATOM 615 N N . PRO A 1 86 ? 8.064 2.041 11.960 1.00 89.75 86 PRO A N 1
ATOM 616 C CA . PRO A 1 86 ? 8.737 0.792 11.608 1.00 89.75 86 PRO A CA 1
ATOM 617 C C . PRO A 1 86 ? 7.748 -0.374 11.468 1.00 89.75 86 PRO A C 1
ATOM 619 O O . PRO A 1 86 ? 6.656 -0.334 12.045 1.00 89.75 86 PRO A O 1
ATOM 622 N N . TYR A 1 87 ? 8.145 -1.423 10.740 1.00 90.38 87 TYR A N 1
ATOM 623 C CA . TYR A 1 87 ? 7.340 -2.633 10.519 1.00 90.38 87 TYR A CA 1
ATOM 624 C C . TYR A 1 87 ? 6.806 -3.228 11.832 1.00 90.38 87 TYR A C 1
ATOM 626 O O . TYR A 1 87 ? 5.636 -3.598 11.933 1.00 90.38 87 TYR A O 1
ATOM 634 N N . GLU A 1 88 ? 7.646 -3.242 12.862 1.00 92.19 88 GLU A N 1
ATOM 635 C CA . GLU A 1 88 ? 7.391 -3.843 14.169 1.00 92.19 88 GLU A CA 1
ATOM 636 C C . GLU A 1 88 ? 6.180 -3.216 14.867 1.00 92.19 88 GLU A C 1
ATOM 638 O O . GLU A 1 88 ? 5.470 -3.904 15.599 1.00 92.19 88 GLU A O 1
ATOM 643 N N . ALA A 1 89 ? 5.898 -1.932 14.614 1.00 93.50 89 ALA A N 1
ATOM 644 C CA . ALA A 1 89 ? 4.722 -1.263 15.164 1.00 93.50 89 ALA A CA 1
ATOM 645 C C . ALA A 1 89 ? 3.424 -1.824 14.563 1.00 93.50 89 ALA A C 1
ATOM 647 O O . ALA A 1 89 ? 2.447 -2.036 15.282 1.00 93.50 89 ALA A O 1
ATOM 648 N N . TYR A 1 90 ? 3.423 -2.099 13.256 1.00 93.81 90 TYR A N 1
ATOM 649 C CA . TYR A 1 90 ? 2.289 -2.719 12.572 1.00 93.81 90 TYR A CA 1
ATOM 650 C C . TYR A 1 90 ? 2.150 -4.189 12.968 1.00 93.81 90 TYR A C 1
ATOM 652 O O . TYR A 1 90 ? 1.053 -4.622 13.313 1.00 93.81 90 TYR A O 1
ATOM 660 N N . ALA A 1 91 ? 3.259 -4.935 13.001 1.00 95.25 91 ALA A N 1
ATOM 661 C CA . ALA A 1 91 ? 3.254 -6.338 13.401 1.00 95.25 91 ALA A CA 1
ATOM 662 C C . ALA A 1 91 ? 2.742 -6.529 14.837 1.00 95.25 91 ALA A C 1
ATOM 664 O O . ALA A 1 91 ? 1.867 -7.357 15.070 1.00 95.25 91 ALA A O 1
ATOM 665 N N . SER A 1 92 ? 3.197 -5.698 15.781 1.00 95.50 92 SER A N 1
ATOM 666 C CA . SER A 1 92 ? 2.736 -5.744 17.175 1.00 95.50 92 SER A CA 1
ATOM 667 C C . SER A 1 92 ? 1.247 -5.415 17.312 1.00 95.50 92 SER A C 1
ATOM 669 O O . SER A 1 92 ? 0.564 -5.993 18.154 1.00 95.50 92 SER A O 1
ATOM 671 N N . ALA A 1 93 ? 0.719 -4.499 16.491 1.00 95.69 93 ALA A N 1
ATOM 672 C CA . ALA A 1 93 ? -0.705 -4.174 16.501 1.00 95.69 93 ALA A CA 1
ATOM 673 C C . ALA A 1 93 ? -1.571 -5.355 16.035 1.00 95.69 93 ALA A C 1
ATOM 675 O O . ALA A 1 93 ? -2.634 -5.588 16.612 1.00 95.69 93 ALA A O 1
ATOM 676 N N . VAL A 1 94 ? -1.110 -6.105 15.028 1.00 96.19 94 VAL A N 1
ATOM 677 C CA . VAL A 1 94 ? -1.776 -7.331 14.567 1.00 96.19 94 VAL A CA 1
ATOM 678 C C . VAL A 1 94 ? -1.651 -8.438 15.609 1.00 96.19 94 VAL A C 1
ATOM 680 O O . VAL A 1 94 ? -2.666 -9.008 15.996 1.00 96.19 94 VAL A O 1
ATOM 683 N N . GLU A 1 95 ? -0.446 -8.689 16.122 1.00 95.81 95 GLU A N 1
ATOM 684 C CA . GLU A 1 95 ? -0.185 -9.727 17.128 1.00 95.81 95 GLU A CA 1
ATOM 685 C C . GLU A 1 95 ? -1.028 -9.513 18.395 1.00 95.81 95 GLU A C 1
ATOM 687 O O . GLU A 1 95 ? -1.591 -10.454 18.943 1.00 95.81 95 GLU A O 1
ATOM 692 N N . ALA A 1 96 ? -1.213 -8.259 18.823 1.00 95.69 96 ALA A N 1
ATOM 693 C CA . ALA A 1 96 ? -2.055 -7.925 19.970 1.00 95.69 96 ALA A CA 1
ATOM 694 C C . ALA A 1 96 ? -3.556 -8.208 19.759 1.00 95.69 96 ALA A C 1
ATOM 696 O O . ALA A 1 96 ? -4.291 -8.306 20.741 1.00 95.69 96 ALA A O 1
ATOM 697 N N . LEU A 1 97 ? -4.033 -8.275 18.511 1.00 96.88 97 LEU A N 1
ATOM 698 C CA . LEU A 1 97 ? -5.438 -8.552 18.175 1.00 96.88 97 LEU A CA 1
ATOM 699 C C . LEU A 1 97 ? -5.681 -9.997 17.737 1.00 96.88 97 LEU A C 1
ATOM 701 O O . LEU A 1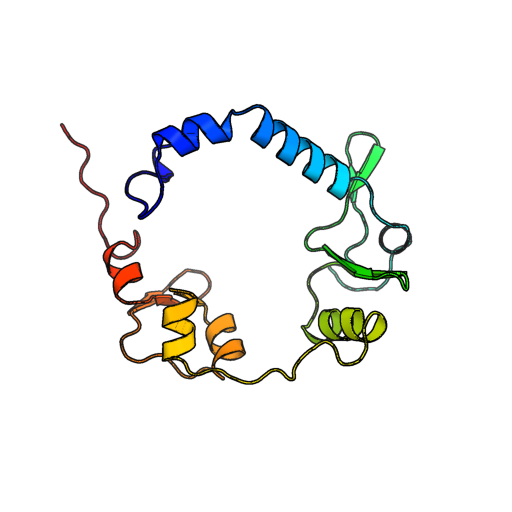 97 ? -6.807 -10.480 17.865 1.00 96.88 97 LEU A O 1
ATOM 705 N N . ALA A 1 98 ? -4.663 -10.645 17.179 1.00 95.00 98 ALA A N 1
ATOM 706 C CA . ALA A 1 98 ? -4.705 -11.999 16.650 1.00 95.00 98 ALA A CA 1
ATOM 707 C C . ALA A 1 98 ? -3.311 -12.648 16.777 1.00 95.00 98 ALA A C 1
ATOM 709 O O . ALA A 1 98 ? -2.558 -12.667 15.798 1.00 95.00 98 ALA A O 1
ATOM 710 N N . PRO A 1 99 ? -2.959 -13.163 17.971 1.00 94.94 99 PRO A N 1
ATOM 711 C CA . PRO A 1 99 ? -1.650 -13.757 18.208 1.00 94.94 99 PRO A CA 1
ATOM 712 C C . PRO A 1 99 ? -1.334 -14.901 17.240 1.00 94.94 99 PRO A C 1
ATOM 714 O O . PRO A 1 99 ? -2.179 -15.767 17.000 1.00 94.94 99 PRO A O 1
ATOM 717 N N . GLY A 1 100 ? -0.122 -14.912 16.686 1.00 93.31 100 GLY A N 1
ATOM 718 C CA . GLY A 1 100 ? 0.354 -15.942 15.761 1.00 93.31 100 GLY A CA 1
ATOM 719 C C . GLY A 1 100 ? -0.211 -15.864 14.338 1.00 93.31 100 GLY A C 1
ATOM 720 O O . GLY A 1 100 ? 0.065 -16.755 13.535 1.00 93.31 100 GLY A O 1
ATOM 721 N N . LEU A 1 101 ? -0.983 -14.824 13.995 1.00 93.31 101 LEU A N 1
ATOM 722 C CA . LEU A 1 101 ? -1.523 -14.652 12.639 1.00 93.31 101 LEU A CA 1
ATOM 723 C C . LEU A 1 101 ? -0.425 -14.354 11.609 1.00 93.31 101 LEU A C 1
ATOM 725 O O . LEU A 1 101 ? -0.527 -14.767 10.453 1.00 93.31 101 LEU A O 1
ATOM 729 N N . LEU A 1 102 ? 0.598 -13.592 12.003 1.00 92.81 102 LEU A N 1
ATOM 730 C CA . LEU A 1 102 ? 1.626 -13.143 11.074 1.00 92.81 102 LEU A CA 1
ATOM 731 C C . LEU A 1 102 ? 2.689 -14.226 10.857 1.00 92.81 102 LEU A C 1
ATOM 733 O O . LEU A 1 102 ? 3.315 -14.674 11.821 1.00 92.81 102 LEU A O 1
ATOM 737 N N . PRO A 1 103 ? 2.963 -14.615 9.599 1.00 88.94 103 PRO A N 1
ATOM 738 C CA . PRO A 1 103 ? 4.100 -15.469 9.313 1.00 88.94 103 PRO A CA 1
ATOM 739 C C . PRO A 1 103 ? 5.411 -14.703 9.557 1.00 88.94 103 PRO A C 1
ATOM 741 O O . PRO A 1 103 ? 5.454 -13.475 9.424 1.00 88.94 103 PRO A O 1
ATOM 744 N N . PRO A 1 104 ? 6.515 -15.409 9.860 1.00 85.00 104 PRO A N 1
ATOM 745 C CA . PRO A 1 104 ? 7.823 -14.776 9.919 1.00 85.00 104 PRO A CA 1
ATOM 746 C C . PRO A 1 104 ? 8.174 -14.181 8.552 1.00 85.00 104 PRO A C 1
ATOM 748 O O . PRO A 1 104 ? 8.012 -14.842 7.522 1.00 85.00 104 PRO A O 1
ATOM 751 N N . LEU A 1 105 ? 8.698 -12.954 8.549 1.00 84.06 105 LEU A N 1
ATOM 752 C CA . LEU A 1 105 ? 9.242 -12.343 7.340 1.00 84.06 105 LEU A CA 1
ATOM 753 C C . LEU A 1 105 ? 10.412 -13.187 6.833 1.00 84.06 105 LEU A C 1
ATOM 755 O O . LEU A 1 105 ? 11.362 -13.463 7.569 1.00 84.06 105 LEU A O 1
ATOM 759 N N . ARG A 1 106 ? 10.342 -13.599 5.570 1.00 90.06 106 ARG A N 1
ATOM 760 C CA . ARG A 1 106 ? 11.415 -14.326 4.893 1.00 90.06 106 ARG A CA 1
ATOM 761 C C . ARG A 1 106 ? 11.626 -13.720 3.514 1.00 90.06 106 ARG A C 1
ATOM 763 O O . ARG A 1 106 ? 10.628 -13.497 2.825 1.00 90.06 106 ARG A O 1
ATOM 770 N N . PRO A 1 107 ? 12.884 -13.485 3.105 1.00 94.12 107 PRO A N 1
ATOM 771 C CA . PRO A 1 107 ? 13.173 -13.145 1.727 1.00 94.12 107 PRO A CA 1
ATOM 772 C C . PRO A 1 107 ? 12.585 -14.194 0.782 1.00 94.12 107 PRO A C 1
ATOM 774 O O . PRO A 1 107 ? 12.708 -15.398 1.022 1.00 94.12 107 PRO A O 1
ATOM 777 N N . ILE A 1 108 ? 11.940 -13.726 -0.275 1.00 95.62 108 ILE A N 1
ATOM 778 C CA . ILE A 1 108 ? 11.479 -14.533 -1.395 1.00 95.62 108 ILE A CA 1
ATOM 779 C C . ILE A 1 108 ? 12.500 -14.471 -2.531 1.00 95.62 108 ILE A C 1
ATOM 781 O O . ILE A 1 108 ? 13.362 -13.589 -2.575 1.00 95.62 108 ILE A O 1
ATOM 785 N N . ASP A 1 109 ? 12.394 -15.425 -3.454 1.00 96.62 109 ASP A N 1
ATOM 786 C CA . ASP A 1 109 ? 13.229 -15.455 -4.649 1.00 96.62 109 ASP A CA 1
ATOM 787 C C . ASP A 1 109 ? 13.074 -14.147 -5.463 1.00 96.62 109 ASP A C 1
ATOM 789 O O . ASP A 1 109 ? 11.942 -13.712 -5.706 1.00 96.62 109 ASP A O 1
ATOM 793 N N . PRO A 1 110 ? 14.177 -13.504 -5.895 1.00 97.06 110 PRO A N 1
ATOM 794 C CA . PRO A 1 110 ? 14.112 -12.253 -6.644 1.00 97.06 110 PRO A CA 1
ATOM 795 C C . PRO A 1 110 ? 13.318 -12.334 -7.948 1.00 97.06 110 PRO A C 1
ATOM 797 O O . PRO A 1 110 ? 12.594 -11.393 -8.276 1.00 97.06 110 PRO A O 1
ATOM 800 N N . ALA A 1 111 ? 13.439 -13.432 -8.700 1.00 96.69 111 ALA A N 1
ATOM 801 C CA . ALA A 1 111 ? 12.694 -13.597 -9.943 1.00 96.69 111 ALA A CA 1
ATOM 802 C C . ALA A 1 111 ? 11.199 -13.757 -9.646 1.00 96.69 111 ALA A C 1
ATOM 804 O O . ALA A 1 111 ? 10.380 -13.106 -10.290 1.00 96.69 111 ALA A O 1
ATOM 805 N N . ALA A 1 112 ? 10.842 -14.520 -8.609 1.00 96.81 112 ALA A N 1
ATOM 806 C CA . ALA A 1 112 ? 9.458 -14.638 -8.153 1.00 96.81 112 ALA A CA 1
ATOM 807 C C . ALA A 1 112 ? 8.875 -13.296 -7.669 1.00 96.81 112 ALA A C 1
ATOM 809 O O . ALA A 1 112 ? 7.710 -12.997 -7.939 1.00 96.81 112 ALA A O 1
ATOM 810 N N . ALA A 1 113 ? 9.671 -12.470 -6.980 1.00 96.94 113 ALA A N 1
ATOM 811 C CA . ALA A 1 113 ? 9.263 -11.124 -6.585 1.00 96.94 113 ALA A CA 1
ATOM 812 C C . ALA A 1 113 ? 8.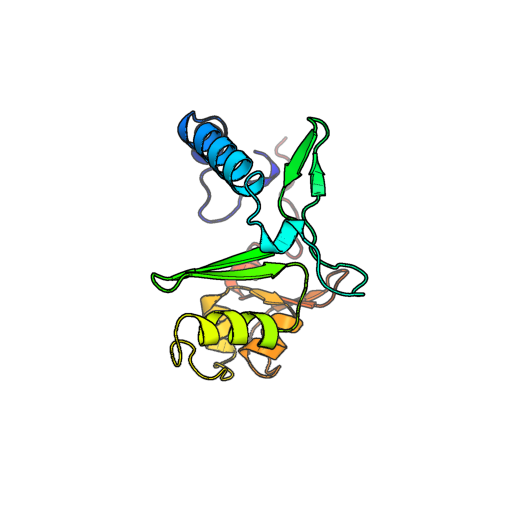975 -10.250 -7.815 1.00 96.94 113 ALA A C 1
ATOM 814 O O . ALA A 1 113 ? 7.914 -9.634 -7.901 1.00 96.94 113 ALA A O 1
ATOM 815 N N . LEU A 1 114 ? 9.890 -10.222 -8.787 1.00 97.25 114 LEU A N 1
ATOM 816 C CA . LEU A 1 114 ? 9.729 -9.392 -9.977 1.00 97.25 114 LEU A CA 1
ATOM 817 C C . LEU A 1 114 ? 8.574 -9.859 -10.868 1.00 97.25 114 LEU A C 1
ATOM 819 O O . LEU A 1 114 ? 7.836 -9.023 -11.382 1.00 97.25 114 LEU A O 1
ATOM 823 N N . GLU A 1 115 ? 8.382 -11.170 -11.010 1.00 96.56 115 GLU A N 1
ATOM 824 C CA . GLU A 1 115 ? 7.252 -11.739 -11.751 1.00 96.56 115 GLU A CA 1
ATOM 825 C C . GLU A 1 115 ? 5.917 -11.327 -11.119 1.00 96.56 115 GLU A C 1
ATOM 827 O O . GLU A 1 115 ? 4.985 -10.920 -11.811 1.00 96.56 115 GLU A O 1
ATOM 832 N N . ARG A 1 116 ? 5.835 -11.368 -9.784 1.00 95.75 116 ARG A N 1
ATOM 833 C CA . ARG A 1 116 ? 4.615 -11.018 -9.051 1.00 95.75 116 ARG A CA 1
ATOM 834 C C . ARG A 1 116 ? 4.300 -9.526 -9.088 1.00 95.75 116 ARG A C 1
ATOM 836 O O . ARG A 1 116 ? 3.144 -9.159 -9.281 1.00 95.75 116 ARG A O 1
ATOM 843 N N . TYR A 1 117 ? 5.290 -8.681 -8.810 1.00 95.50 117 TYR A N 1
ATOM 844 C CA . TYR A 1 117 ? 5.070 -7.249 -8.583 1.00 95.50 117 TYR A CA 1
ATOM 845 C C . TYR A 1 117 ? 5.305 -6.391 -9.828 1.00 95.50 117 TYR A C 1
ATOM 847 O O . TYR A 1 117 ? 4.916 -5.226 -9.834 1.00 95.50 117 TYR A O 1
ATOM 855 N N . ARG A 1 118 ? 5.917 -6.951 -10.882 1.00 95.56 118 ARG A N 1
ATOM 856 C CA . ARG A 1 118 ? 6.283 -6.307 -12.163 1.00 95.56 118 ARG A CA 1
ATOM 857 C C . ARG A 1 118 ? 7.269 -5.141 -12.063 1.00 95.56 118 ARG A C 1
ATOM 859 O O . ARG A 1 118 ? 7.980 -4.859 -13.024 1.00 95.56 118 ARG A O 1
ATOM 866 N N . SER A 1 119 ? 7.394 -4.517 -10.900 1.00 96.19 119 SER A N 1
ATOM 867 C CA . SER A 1 119 ? 8.443 -3.569 -10.556 1.00 96.19 119 SER A CA 1
ATOM 868 C C . SER A 1 119 ? 8.817 -3.687 -9.079 1.00 96.19 119 SER A C 1
ATOM 870 O O . SER A 1 119 ? 8.016 -4.131 -8.259 1.00 96.19 119 SER A O 1
ATOM 872 N N . LEU A 1 120 ? 10.050 -3.314 -8.748 1.00 97.44 120 LEU A N 1
ATOM 873 C CA . LEU A 1 120 ? 10.557 -3.251 -7.380 1.00 97.44 120 LEU A CA 1
ATOM 874 C C . LEU A 1 120 ? 11.336 -1.950 -7.197 1.00 97.44 120 LEU A C 1
ATOM 876 O O . LEU A 1 120 ? 12.255 -1.661 -7.964 1.00 97.44 120 LEU A O 1
ATOM 880 N N . THR A 1 121 ? 11.018 -1.174 -6.168 1.00 96.94 121 THR A N 1
ATOM 881 C CA . THR A 1 121 ? 11.886 -0.087 -5.693 1.00 96.94 121 THR A CA 1
ATOM 882 C C . THR A 1 121 ? 13.076 -0.647 -4.905 1.00 96.94 121 THR A C 1
ATOM 884 O O . THR A 1 121 ? 13.093 -1.812 -4.508 1.00 96.94 121 THR A O 1
ATOM 887 N N . GLY A 1 122 ? 14.084 0.185 -4.625 1.00 95.69 122 GLY A N 1
ATOM 888 C CA . GLY A 1 122 ? 15.223 -0.215 -3.782 1.00 95.69 122 GLY A CA 1
ATOM 889 C C . GLY A 1 122 ? 14.823 -0.759 -2.404 1.00 95.69 122 GLY A C 1
ATOM 890 O O . GLY A 1 122 ? 15.274 -1.850 -2.047 1.00 95.69 122 GLY A O 1
ATOM 891 N N . PRO A 1 123 ? 13.966 -0.056 -1.638 1.00 94.81 123 PRO A N 1
ATOM 892 C CA . PRO A 1 123 ? 13.467 -0.554 -0.359 1.00 94.81 123 PRO A CA 1
ATOM 893 C C . PRO A 1 123 ? 12.685 -1.867 -0.472 1.00 94.81 123 PRO A C 1
ATOM 895 O O . PRO A 1 123 ? 12.884 -2.758 0.350 1.00 94.81 123 PRO A O 1
ATOM 898 N N . GLU A 1 124 ? 11.841 -2.026 -1.494 1.00 95.75 124 GLU A N 1
ATOM 899 C CA . GLU A 1 124 ? 11.087 -3.269 -1.709 1.00 95.75 124 GLU A CA 1
ATOM 900 C C . GLU A 1 124 ? 12.006 -4.428 -2.087 1.00 95.75 124 GLU A C 1
ATOM 902 O O . GLU A 1 124 ? 11.844 -5.523 -1.561 1.00 95.75 124 GLU A O 1
ATOM 907 N N . LEU A 1 125 ? 13.019 -4.194 -2.925 1.00 95.75 125 LEU A N 1
ATOM 908 C CA . LEU A 1 125 ? 14.037 -5.190 -3.241 1.00 95.75 125 LEU A CA 1
ATOM 909 C C . LEU A 1 125 ? 14.763 -5.649 -1.970 1.00 95.75 125 LEU A C 1
ATOM 911 O O . LEU A 1 125 ? 14.890 -6.850 -1.726 1.00 95.75 125 LEU A O 1
ATOM 915 N N . ALA A 1 126 ? 15.221 -4.703 -1.147 1.00 94.50 126 ALA A N 1
ATOM 916 C CA . ALA A 1 126 ? 15.902 -5.001 0.108 1.00 94.50 126 ALA A CA 1
ATOM 917 C C . ALA A 1 126 ? 15.010 -5.814 1.058 1.00 94.50 126 ALA A C 1
ATOM 919 O O . ALA A 1 126 ? 15.441 -6.847 1.568 1.00 94.50 126 ALA A O 1
ATOM 920 N N . LEU A 1 127 ? 13.759 -5.383 1.240 1.00 93.00 127 LEU A N 1
ATOM 921 C CA . LEU A 1 127 ? 12.799 -6.024 2.133 1.00 93.00 127 LEU A CA 1
ATOM 922 C C . LEU A 1 127 ? 12.381 -7.416 1.644 1.00 93.00 127 LEU A C 1
ATOM 924 O O . LEU A 1 127 ? 12.378 -8.366 2.422 1.00 93.00 127 LEU A O 1
ATOM 928 N N . LEU A 1 128 ? 12.012 -7.541 0.368 1.00 94.50 128 LEU A N 1
ATOM 929 C CA . LEU A 1 128 ? 11.415 -8.759 -0.176 1.00 94.50 128 LEU A CA 1
ATOM 930 C C . LEU A 1 128 ? 12.454 -9.814 -0.529 1.00 94.50 128 LEU A C 1
ATOM 932 O O . LEU A 1 128 ? 12.140 -10.989 -0.454 1.00 94.50 128 LEU A O 1
ATOM 936 N N . THR A 1 129 ? 13.670 -9.430 -0.918 1.00 95.94 129 THR A N 1
ATOM 937 C CA . THR A 1 129 ? 14.659 -10.372 -1.481 1.00 95.94 129 THR A CA 1
ATOM 938 C C . THR A 1 129 ? 15.978 -10.402 -0.712 1.00 95.94 129 THR A C 1
ATOM 940 O O . THR A 1 129 ? 16.917 -11.091 -1.105 1.00 95.94 129 THR A O 1
ATOM 943 N N . GLY A 1 130 ? 16.096 -9.618 0.365 1.00 95.00 130 GLY A N 1
ATOM 944 C CA . GLY A 1 130 ? 17.379 -9.387 1.032 1.00 95.00 130 GLY A CA 1
ATOM 945 C C . GLY A 1 130 ? 18.355 -8.556 0.189 1.00 95.00 130 GLY A C 1
ATOM 946 O O . GLY A 1 130 ? 19.555 -8.573 0.444 1.00 95.00 130 GLY A O 1
ATOM 947 N N . GLY A 1 131 ? 17.860 -7.844 -0.832 1.00 94.38 131 GLY A N 1
ATOM 948 C CA . GLY A 1 131 ? 18.659 -7.000 -1.727 1.00 94.38 131 GLY A CA 1
ATOM 949 C C . GLY A 1 131 ? 19.223 -7.717 -2.959 1.00 94.38 131 GLY A C 1
ATOM 950 O O . GLY A 1 131 ? 19.922 -7.089 -3.760 1.00 94.38 131 GLY A O 1
ATOM 951 N N . ALA A 1 132 ? 18.923 -9.005 -3.136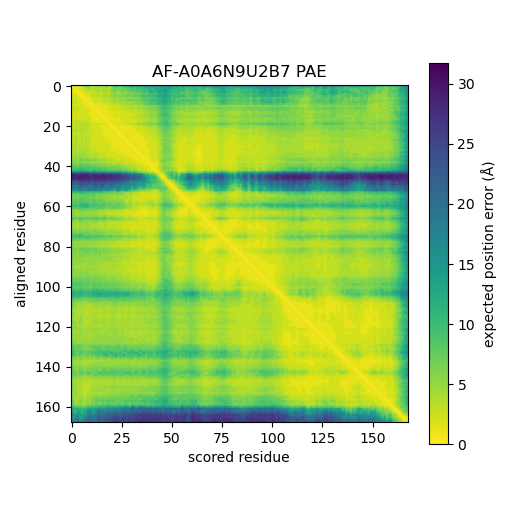 1.00 95.06 132 ALA A N 1
ATOM 952 C CA . ALA A 1 132 ? 19.342 -9.768 -4.303 1.00 95.06 132 ALA A CA 1
ATOM 953 C C . ALA A 1 132 ? 18.581 -9.307 -5.554 1.00 95.06 132 ALA A C 1
ATOM 955 O O . ALA A 1 132 ? 17.357 -9.327 -5.609 1.00 95.06 132 ALA A O 1
ATOM 956 N N . ARG A 1 133 ? 19.315 -8.889 -6.587 1.00 93.06 133 ARG A N 1
ATOM 957 C CA . ARG A 1 133 ? 18.717 -8.347 -7.814 1.00 93.06 133 ARG A CA 1
ATOM 958 C C . ARG A 1 133 ? 18.186 -9.475 -8.707 1.00 93.06 133 ARG A C 1
ATOM 960 O O . ARG A 1 133 ? 18.935 -10.421 -8.950 1.00 93.06 133 ARG A O 1
ATOM 967 N N . PRO A 1 134 ? 16.962 -9.365 -9.254 1.00 92.50 134 PRO A N 1
ATOM 968 C CA . PRO A 1 134 ? 16.463 -10.340 -10.212 1.00 92.50 134 PRO A CA 1
ATOM 969 C C . PRO A 1 134 ? 17.277 -10.284 -11.507 1.00 92.50 134 PRO A C 1
ATOM 971 O O . PRO A 1 134 ? 17.592 -9.204 -12.018 1.00 92.50 134 PRO A O 1
ATOM 974 N N . VAL A 1 135 ? 17.612 -11.453 -12.049 1.00 94.31 135 VAL A N 1
ATOM 975 C CA . VAL A 1 135 ? 18.297 -11.562 -13.342 1.00 94.31 135 VAL A CA 1
ATOM 976 C C . VAL A 1 135 ? 17.369 -11.057 -14.447 1.00 94.31 135 VAL A C 1
ATOM 978 O O . VAL A 1 135 ? 16.185 -11.378 -14.464 1.00 94.31 135 VAL A O 1
ATOM 981 N N . GLY A 1 136 ? 17.905 -10.251 -15.364 1.00 92.75 136 GLY A N 1
ATOM 982 C CA . GLY A 1 136 ? 17.144 -9.695 -16.487 1.00 92.75 136 GLY A CA 1
ATOM 983 C C . GLY A 1 136 ? 16.268 -8.488 -16.140 1.00 92.75 136 GLY A C 1
ATOM 984 O O . GLY A 1 136 ? 15.682 -7.905 -17.045 1.00 92.75 136 GLY A O 1
ATOM 985 N N . ALA A 1 137 ? 16.204 -8.069 -14.871 1.00 97.19 137 ALA A N 1
ATOM 986 C CA . ALA A 1 137 ? 15.495 -6.853 -14.491 1.00 97.19 137 ALA A CA 1
ATOM 987 C C . ALA A 1 137 ? 16.103 -5.615 -15.168 1.00 97.19 137 ALA A C 1
ATOM 989 O O . ALA A 1 137 ? 17.322 -5.418 -15.152 1.00 97.19 137 ALA A O 1
ATOM 990 N N . VAL A 1 138 ? 15.250 -4.743 -15.702 1.00 97.25 138 VAL A N 1
ATOM 991 C CA . VAL A 1 138 ? 15.675 -3.485 -16.321 1.00 97.25 138 VAL A CA 1
ATOM 992 C C . VAL A 1 138 ? 15.690 -2.395 -15.258 1.00 97.25 138 VAL A C 1
ATOM 994 O O . VAL A 1 138 ? 14.665 -2.089 -14.654 1.00 97.25 138 VAL A O 1
ATOM 997 N N . ARG A 1 139 ? 16.856 -1.800 -15.007 1.00 96.50 139 ARG A N 1
ATOM 998 C CA . ARG A 1 139 ? 16.993 -0.708 -14.037 1.00 96.50 139 ARG A CA 1
ATOM 999 C C . ARG A 1 139 ? 16.636 0.631 -14.678 1.00 96.50 139 ARG A C 1
ATOM 1001 O O . ARG A 1 139 ? 17.199 0.988 -15.708 1.00 96.50 139 ARG A O 1
ATOM 1008 N N . VAL A 1 140 ? 15.788 1.397 -14.002 1.00 96.06 140 VAL A N 1
ATOM 1009 C CA . VAL A 1 140 ? 15.476 2.795 -14.311 1.00 96.06 140 VAL A CA 1
ATOM 1010 C C . VAL A 1 140 ? 15.871 3.651 -13.116 1.00 96.06 140 VAL A C 1
ATOM 1012 O O . VAL A 1 140 ? 15.404 3.419 -12.001 1.00 96.06 140 VAL A O 1
ATOM 1015 N N . ASP A 1 141 ? 16.738 4.636 -13.329 1.00 95.44 141 ASP A N 1
ATOM 1016 C CA . ASP A 1 141 ? 17.094 5.591 -12.282 1.00 95.44 141 ASP A CA 1
ATOM 1017 C C . ASP A 1 141 ? 16.021 6.680 -12.170 1.00 95.44 141 ASP A C 1
ATOM 1019 O O . ASP A 1 141 ? 15.632 7.299 -13.160 1.00 95.44 141 ASP A O 1
ATOM 1023 N N . THR A 1 142 ? 15.531 6.911 -10.951 1.00 93.31 142 THR A N 1
ATOM 1024 C CA . THR A 1 142 ? 14.561 7.970 -10.639 1.00 93.31 142 THR A CA 1
ATOM 1025 C C . THR A 1 142 ? 15.156 8.951 -9.633 1.00 93.31 142 THR A C 1
ATOM 1027 O O . THR A 1 142 ? 16.181 8.675 -9.006 1.00 93.31 142 THR A O 1
ATOM 1030 N N . ALA A 1 143 ? 14.491 10.089 -9.422 1.00 93.06 143 ALA A N 1
ATOM 1031 C CA . ALA A 1 143 ? 14.933 11.095 -8.455 1.00 93.06 143 ALA A CA 1
ATOM 1032 C C . ALA A 1 143 ? 15.046 10.559 -7.013 1.00 93.06 143 ALA A C 1
ATOM 1034 O O . ALA A 1 143 ? 15.862 11.056 -6.243 1.00 93.06 143 ALA A O 1
ATOM 1035 N N . ASN A 1 144 ? 14.265 9.532 -6.658 1.00 92.44 144 ASN A N 1
ATOM 1036 C CA . ASN A 1 144 ? 14.244 8.941 -5.315 1.00 92.44 144 ASN A CA 1
ATOM 1037 C C . ASN A 1 144 ? 14.946 7.573 -5.258 1.00 92.44 144 ASN A C 1
ATOM 1039 O O . ASN A 1 144 ? 14.715 6.789 -4.339 1.00 92.44 144 ASN A O 1
ATOM 1043 N N . GLY A 1 145 ? 15.801 7.286 -6.243 1.00 94.50 145 GLY A N 1
ATOM 1044 C CA . GLY A 1 145 ? 16.549 6.039 -6.349 1.00 94.50 145 GLY A CA 1
ATOM 1045 C C . GLY A 1 145 ? 16.079 5.135 -7.494 1.00 94.50 145 GLY A C 1
ATOM 1046 O O . GLY A 1 145 ? 15.137 5.460 -8.219 1.00 94.50 145 GLY A O 1
ATOM 1047 N N . PRO A 1 146 ? 16.768 4.008 -7.707 1.00 95.50 146 PRO A N 1
ATOM 1048 C CA . PRO A 1 146 ? 16.459 3.091 -8.796 1.00 95.50 146 PRO A CA 1
ATOM 1049 C C . PRO A 1 146 ? 15.157 2.308 -8.581 1.00 95.50 146 PRO A C 1
ATOM 1051 O O . PRO A 1 146 ? 14.801 1.942 -7.456 1.00 95.50 146 PRO A O 1
ATOM 1054 N N . VAL A 1 147 ? 14.509 1.991 -9.700 1.00 96.69 147 VAL A N 1
ATOM 1055 C CA . VAL A 1 147 ? 13.423 1.015 -9.830 1.00 96.69 147 VAL A CA 1
ATOM 1056 C C . VAL A 1 147 ? 13.888 -0.096 -10.771 1.00 96.69 147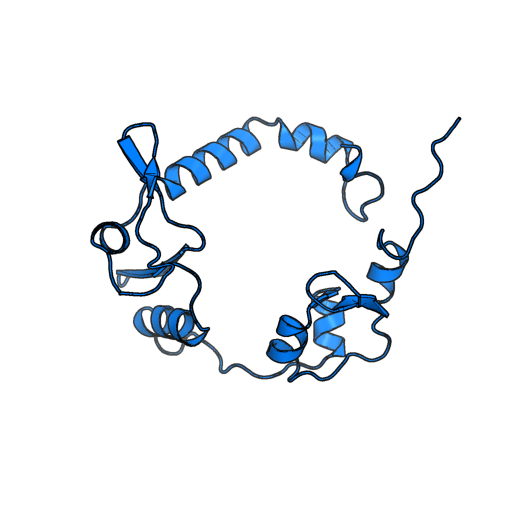 VAL A C 1
ATOM 1058 O O . VAL A 1 147 ? 14.525 0.167 -11.791 1.00 96.69 147 VAL A O 1
ATOM 1061 N N . TRP A 1 148 ? 13.588 -1.343 -10.427 1.00 97.44 148 TRP A N 1
ATOM 1062 C CA . TRP A 1 148 ? 13.854 -2.523 -11.241 1.00 97.44 148 TRP A CA 1
ATOM 1063 C C . TRP A 1 148 ? 12.545 -3.004 -11.846 1.00 97.44 148 TRP A C 1
ATOM 1065 O O . TRP A 1 148 ? 11.636 -3.391 -11.117 1.00 97.44 148 TRP A O 1
ATOM 1075 N N . LEU A 1 149 ? 12.450 -2.965 -13.168 1.00 97.31 149 LEU A N 1
ATOM 1076 C CA . LEU A 1 149 ? 11.270 -3.354 -13.926 1.00 97.31 149 LEU A CA 1
ATOM 1077 C C . LEU A 1 149 ? 11.419 -4.775 -14.466 1.00 97.31 149 LEU A C 1
ATOM 1079 O O . LEU A 1 149 ? 12.506 -5.194 -14.878 1.00 97.31 149 LEU A O 1
ATOM 1083 N N . HIS A 1 150 ? 10.304 -5.495 -14.506 1.00 97.00 150 HIS A N 1
ATOM 1084 C CA . HIS A 1 150 ? 10.171 -6.699 -15.309 1.00 97.00 150 HIS A CA 1
ATOM 1085 C C . HIS A 1 150 ? 10.385 -6.342 -16.793 1.00 97.00 150 HIS A C 1
ATOM 1087 O O . HIS A 1 150 ? 9.938 -5.270 -17.205 1.00 97.00 150 HIS A O 1
ATOM 1093 N N . PRO A 1 151 ? 11.031 -7.189 -17.620 1.00 95.62 151 PRO A N 1
ATOM 1094 C CA . PRO A 1 151 ? 11.253 -6.884 -19.037 1.00 95.62 151 PRO A CA 1
ATOM 1095 C C . PRO A 1 151 ? 9.984 -6.486 -19.802 1.00 95.62 151 PRO A C 1
ATOM 1097 O O . PRO A 1 151 ? 10.021 -5.562 -20.609 1.00 95.62 151 PRO A O 1
ATOM 1100 N N . GLU A 1 152 ? 8.855 -7.136 -19.510 1.00 93.19 152 GLU A N 1
ATOM 1101 C CA . GLU A 1 152 ? 7.565 -6.797 -20.131 1.00 93.19 152 GLU A CA 1
ATOM 1102 C C . GLU A 1 152 ? 7.040 -5.425 -19.688 1.0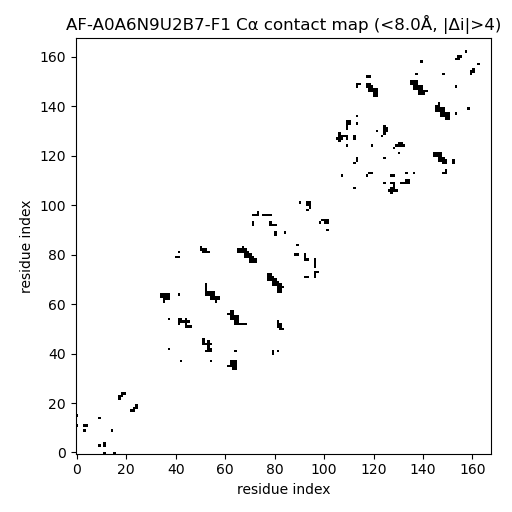0 93.19 152 GLU A C 1
ATOM 1104 O O . GLU A 1 152 ? 6.530 -4.677 -20.513 1.00 93.19 152 GLU A O 1
ATOM 1109 N N . GLU A 1 153 ? 7.226 -5.058 -18.416 1.00 92.62 153 GLU A N 1
ATOM 1110 C CA . GLU A 1 153 ? 6.857 -3.729 -17.913 1.00 92.62 153 GLU A CA 1
ATOM 1111 C C . GLU A 1 153 ? 7.749 -2.656 -18.555 1.00 92.62 153 GLU A C 1
ATOM 1113 O O . GLU A 1 153 ? 7.279 -1.625 -19.036 1.00 92.62 153 GLU A O 1
ATOM 1118 N N . ALA A 1 154 ? 9.054 -2.936 -18.635 1.00 93.75 154 ALA A N 1
ATOM 1119 C CA . ALA A 1 154 ? 10.043 -2.060 -19.248 1.00 93.75 154 ALA A CA 1
ATOM 1120 C C . ALA A 1 154 ? 9.753 -1.787 -20.733 1.00 93.75 154 ALA A C 1
ATOM 1122 O O . ALA A 1 154 ? 9.979 -0.668 -21.193 1.00 93.75 154 ALA A O 1
ATOM 1123 N N . ALA A 1 155 ? 9.215 -2.771 -21.463 1.00 91.38 155 ALA A N 1
ATOM 1124 C CA . ALA A 1 155 ? 8.896 -2.658 -22.886 1.00 91.38 155 ALA A CA 1
ATOM 1125 C C . ALA A 1 155 ? 7.826 -1.597 -23.202 1.00 91.38 155 ALA A C 1
ATOM 1127 O O . ALA A 1 155 ? 7.766 -1.122 -24.334 1.00 91.38 155 ALA A O 1
ATOM 1128 N N . THR A 1 156 ? 7.005 -1.209 -22.221 1.00 86.69 156 THR A N 1
ATOM 1129 C CA . THR A 1 156 ? 5.985 -0.154 -22.363 1.00 86.69 156 THR A CA 1
ATOM 1130 C C . THR A 1 156 ? 6.208 1.042 -21.439 1.00 86.69 156 THR A C 1
ATOM 1132 O O . THR A 1 156 ? 5.417 1.985 -21.447 1.00 86.69 156 THR A O 1
ATOM 1135 N N . HIS A 1 157 ? 7.269 1.029 -20.628 1.00 87.12 157 HIS A N 1
ATOM 1136 C CA . HIS A 1 157 ? 7.454 2.023 -19.581 1.00 87.12 157 HIS A CA 1
ATOM 1137 C C . HIS A 1 157 ? 7.789 3.407 -20.172 1.00 87.12 157 HIS A C 1
ATOM 1139 O O . HIS A 1 157 ? 8.756 3.530 -20.927 1.00 87.12 157 HIS A O 1
ATOM 1145 N N . PRO A 1 158 ? 7.087 4.489 -19.788 1.00 83.25 158 PRO A N 1
ATOM 1146 C CA . PRO A 1 158 ? 7.229 5.809 -20.419 1.00 83.25 158 PRO A CA 1
ATOM 1147 C C . PRO A 1 158 ? 8.602 6.469 -20.216 1.00 83.25 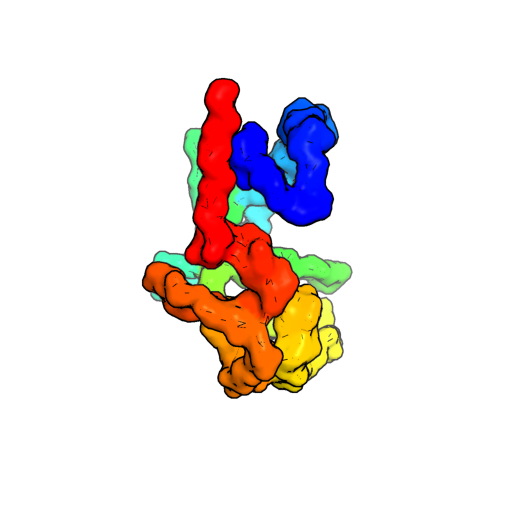158 PRO A C 1
ATOM 1149 O O . PRO A 1 158 ? 8.970 7.371 -20.958 1.00 83.25 158 PRO A O 1
ATOM 1152 N N . ALA A 1 159 ? 9.375 6.037 -19.215 1.00 86.44 159 ALA A N 1
ATOM 1153 C CA . ALA A 1 159 ? 10.759 6.495 -19.045 1.00 86.44 159 ALA A CA 1
ATOM 1154 C C . ALA A 1 159 ? 11.748 5.845 -20.034 1.00 86.44 159 ALA A C 1
ATOM 1156 O O . ALA A 1 159 ? 12.867 6.329 -20.175 1.00 86.44 159 ALA A O 1
ATOM 1157 N N . LEU A 1 160 ? 11.358 4.741 -20.679 1.00 87.88 160 LEU A N 1
ATOM 1158 C CA . LEU A 1 160 ? 12.190 3.964 -21.604 1.00 87.88 160 LEU A CA 1
ATOM 1159 C C . LEU A 1 160 ? 11.666 4.024 -23.043 1.00 87.88 160 LEU A C 1
ATOM 1161 O O . LEU A 1 160 ? 12.449 3.957 -23.987 1.00 87.88 160 LEU A O 1
ATOM 1165 N N . VAL A 1 161 ? 10.353 4.177 -23.208 1.00 82.50 161 VAL A N 1
ATOM 1166 C CA . VAL A 1 161 ? 9.689 4.295 -24.503 1.00 82.50 161 VAL A CA 1
ATOM 1167 C C . VAL A 1 161 ? 9.364 5.766 -24.763 1.00 82.50 161 VAL A C 1
ATOM 1169 O O . VAL A 1 161 ? 8.609 6.363 -23.993 1.00 82.50 161 VAL A O 1
ATOM 1172 N N . PRO A 1 162 ? 9.894 6.373 -25.840 1.00 71.19 162 PRO A N 1
ATOM 1173 C CA . PRO A 1 162 ? 9.526 7.728 -26.229 1.00 71.19 162 PRO A CA 1
ATOM 1174 C C . PRO A 1 162 ? 8.009 7.845 -26.439 1.00 71.19 162 PRO A C 1
ATOM 1176 O O . PRO A 1 162 ? 7.399 6.915 -26.975 1.00 71.19 162 PRO A O 1
ATOM 1179 N N . PRO A 1 163 ? 7.377 8.975 -26.074 1.00 66.44 163 PRO A N 1
ATOM 1180 C CA . PRO A 1 163 ? 5.970 9.177 -26.384 1.00 66.44 163 PRO A CA 1
ATOM 1181 C C . PRO A 1 163 ? 5.764 9.086 -27.899 1.00 66.44 163 PRO A C 1
ATOM 1183 O O . PRO A 1 163 ? 6.543 9.644 -28.675 1.00 66.44 163 PRO A O 1
ATOM 1186 N N . ALA A 1 164 ? 4.706 8.392 -28.320 1.00 64.75 164 ALA A N 1
ATOM 1187 C CA . ALA A 1 164 ? 4.310 8.384 -29.721 1.00 64.75 164 ALA A CA 1
ATOM 1188 C C . ALA A 1 164 ? 4.107 9.833 -30.191 1.00 64.75 164 ALA A C 1
ATOM 1190 O O . ALA A 1 164 ? 3.446 10.621 -29.505 1.00 64.75 164 ALA A O 1
ATOM 1191 N N . ALA A 1 165 ? 4.688 10.183 -31.342 1.00 59.22 165 ALA A N 1
ATOM 1192 C CA . ALA A 1 165 ? 4.493 11.498 -31.937 1.00 59.22 165 ALA A CA 1
ATOM 1193 C C . ALA A 1 165 ? 2.984 11.770 -32.092 1.00 59.22 165 ALA A C 1
ATOM 1195 O O . ALA A 1 165 ? 2.235 10.845 -32.434 1.00 59.22 165 ALA A O 1
ATOM 1196 N N . PRO A 1 166 ? 2.508 12.998 -31.815 1.00 50.34 166 PRO A N 1
ATOM 1197 C CA . PRO A 1 166 ? 1.109 13.326 -32.037 1.00 50.34 166 PRO A CA 1
ATOM 1198 C C . PRO A 1 166 ? 0.763 13.067 -33.509 1.00 50.34 166 PRO A C 1
ATOM 1200 O O . PRO A 1 166 ? 1.521 13.449 -34.401 1.00 50.34 166 PRO A O 1
ATOM 1203 N N . ALA A 1 167 ? -0.354 12.377 -33.751 1.00 53.97 167 ALA A N 1
ATOM 1204 C CA . ALA A 1 167 ? -0.885 12.208 -35.099 1.00 53.97 167 ALA A CA 1
ATOM 1205 C C . ALA A 1 167 ? -1.175 13.596 -35.716 1.00 53.97 167 ALA A C 1
ATOM 1207 O O . ALA A 1 167 ? -1.567 14.491 -34.958 1.00 53.97 167 ALA A O 1
ATOM 1208 N N . PRO A 1 168 ? -0.943 13.778 -37.031 1.00 54.22 168 PRO A N 1
ATOM 1209 C CA . PRO A 1 168 ? -1.144 15.054 -37.718 1.00 54.22 168 PRO A CA 1
ATOM 1210 C C . PRO A 1 168 ? -2.597 15.539 -37.671 1.00 54.22 168 PRO A C 1
ATOM 1212 O O . PRO A 1 168 ? -3.514 14.685 -37.627 1.00 54.22 168 PRO A O 1
#

Radius of gyration: 20.96 Å; Cα contacts (8 Å, |Δi|>4): 201; chains: 1; bounding box: 42×39×60 Å

Solvent-accessible surface area (backbone atoms only — not comparable to full-atom values): 10095 Å² total; per-residue (Å²): 111,78,92,48,64,88,43,85,96,57,56,60,68,57,50,56,54,47,69,72,26,69,66,48,51,50,49,54,49,50,53,56,50,55,46,44,60,62,57,68,76,36,68,73,54,64,71,96,51,100,59,40,23,42,45,36,79,41,100,87,76,49,45,21,58,28,83,52,60,49,78,49,77,49,99,89,45,73,39,76,49,45,24,89,70,63,70,64,59,55,51,51,47,45,40,76,66,42,72,83,70,73,74,82,90,66,62,47,59,32,55,62,48,33,69,73,59,37,48,37,44,58,68,52,32,37,66,44,27,69,53,49,76,38,84,77,48,44,77,46,85,48,100,91,47,49,34,37,21,26,58,75,52,46,73,68,29,74,94,73,35,79,79,77,75,81,79,133

Sequence (168 aa):
LAAARGVPGLDPARLGADAASPGTLDGVRADRAEARRPVADVLAGQSGSPHPGRAKETPDGGHRYALPTLLFRSPAGHRVVAGWRPYEAYASAVEALAPGLLPPLRPIDPAAALERYRSLTGPELALLTGGARPVGAVRVDTANGPVWLHPEEAATHPALVPPAAPAP

pLDDT: mean 89.84, std 10.55, range [50.34, 98.44]